Protein AF-A0A9X1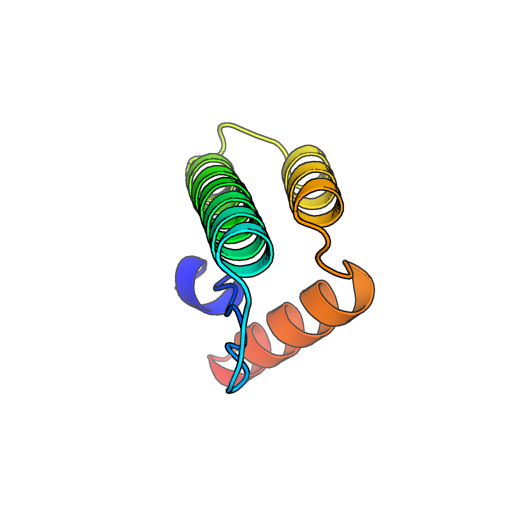GP90-F1 (afdb_monomer)

pLDDT: mean 83.22, std 7.97, range [57.22, 93.06]

Sequence (75 aa):
MIEQILETQIIICHSLSEDEIQDLIMREEISSLATQRFIKGEISFRDFLEFMEIAGINIDDYLQLANDNAQSIGF

Radius of gyration: 13.19 Å; Cα contacts (8 Å, |Δi|>4): 46; chains: 1; bounding box: 28×26×30 Å

Secondary structure (DSSP, 8-state):
-HHHHS---PPPPSS--HHHHHHHHHHHHHHHHHHHHHHTTSS-HHHHHHHHHHTT--HHHHHHHHHHHHHHTT-

Solvent-accessible surface area (backbone atoms only — not comparable to full-atom values): 4376 Å² total; per-residue (Å²): 109,70,65,68,28,68,61,81,82,84,86,83,68,91,88,68,52,73,68,55,50,51,51,53,51,52,26,48,53,44,42,53,51,36,50,53,35,37,78,72,63,76,42,52,73,66,57,35,50,54,42,33,47,73,41,69,44,59,62,69,64,48,53,50,51,28,49,53,41,34,45,75,76,73,96

Nearest PDB structures (foldseek):
  8ia0-assembly1_LR  TM=5.209E-01  e=3.538E+00  Thermochaetoides thermophila DSM 1495
  4kb2-assembly1_A  TM=5.001E-01  e=5.990E+00  Mycobacterium tuberculosis
  7f7p-assembly1_A  TM=4.148E-01  e=5.650E+00  Haemophilus parainfluenzae
  6o35-assembly1_B-2  TM=5.348E-01  e=9.022E+00  synthetic construct
  7f7p-assembly1_B  TM=4.212E-01  e=7.570E+00  Haemophilus parainfluenzae

Structure (mmCIF, N/CA/C/O backbone):
data_AF-A0A9X1GP90-F1
#
_entry.id   AF-A0A9X1GP90-F1
#
loop_
_atom_site.group_PDB
_atom_site.id
_atom_site.type_symbol
_atom_site.label_atom_id
_atom_site.label_alt_id
_atom_site.label_comp_id
_atom_site.label_asym_id
_atom_site.label_entity_id
_atom_site.label_seq_id
_atom_site.pdbx_PDB_ins_code
_atom_site.Cartn_x
_atom_site.Cartn_y
_atom_site.Cartn_z
_atom_site.occupancy
_atom_site.B_iso_or_equiv
_atom_site.auth_seq_id
_atom_site.auth_comp_id
_atom_site.auth_asym_id
_atom_site.auth_atom_id
_atom_site.pdbx_PDB_model_num
ATOM 1 N N . MET A 1 1 ? 0.579 -6.862 14.440 1.00 64.88 1 MET A N 1
ATOM 2 C CA . MET A 1 1 ? -0.716 -7.513 14.116 1.00 64.88 1 MET A CA 1
ATOM 3 C C . MET A 1 1 ? -1.370 -6.836 12.924 1.00 64.88 1 MET A C 1
ATOM 5 O O . MET A 1 1 ? -1.463 -7.481 11.897 1.00 64.88 1 MET A O 1
ATOM 9 N N . ILE A 1 2 ? -1.729 -5.546 12.991 1.00 72.38 2 ILE A N 1
ATOM 10 C CA . ILE A 1 2 ? -2.252 -4.833 11.807 1.00 72.38 2 ILE A CA 1
ATOM 11 C C . ILE A 1 2 ? -1.212 -4.708 10.679 1.00 72.38 2 ILE A C 1
ATOM 13 O O . ILE A 1 2 ? -1.555 -4.832 9.514 1.00 72.38 2 ILE A O 1
ATOM 17 N N . GLU A 1 3 ? 0.072 -4.588 11.033 1.00 71.62 3 GLU A N 1
ATOM 18 C CA . GLU A 1 3 ? 1.197 -4.619 10.082 1.00 71.62 3 GLU A CA 1
ATOM 19 C C . GLU A 1 3 ? 1.225 -5.894 9.230 1.00 71.62 3 GLU A C 1
ATOM 21 O O . GLU A 1 3 ? 1.550 -5.817 8.059 1.00 71.62 3 GLU A O 1
ATOM 26 N N . GLN A 1 4 ? 0.841 -7.045 9.795 1.00 69.06 4 GLN A N 1
ATOM 27 C CA . GLN A 1 4 ? 0.816 -8.330 9.080 1.00 69.06 4 GLN A CA 1
ATOM 28 C C . GLN A 1 4 ? -0.415 -8.467 8.182 1.00 69.06 4 GLN A C 1
ATOM 30 O O . GLN A 1 4 ? -0.383 -9.187 7.195 1.00 69.06 4 GLN A O 1
ATOM 35 N N . ILE A 1 5 ? -1.509 -7.784 8.529 1.00 74.06 5 ILE A N 1
ATOM 36 C CA . ILE A 1 5 ? -2.709 -7.740 7.689 1.00 74.06 5 ILE A CA 1
ATOM 37 C C . ILE A 1 5 ? -2.441 -6.898 6.441 1.00 74.06 5 ILE A C 1
ATOM 39 O O . ILE A 1 5 ? -2.847 -7.275 5.345 1.00 74.06 5 ILE A O 1
ATOM 43 N N . LEU A 1 6 ? -1.760 -5.767 6.634 1.00 77.38 6 LEU A N 1
ATOM 44 C CA . LEU A 1 6 ? -1.531 -4.745 5.616 1.00 77.38 6 LEU A CA 1
ATOM 45 C C . LEU A 1 6 ? -0.215 -4.925 4.846 1.00 77.38 6 LEU A C 1
ATOM 47 O O . LEU A 1 6 ? 0.100 -4.102 3.982 1.00 77.38 6 LEU A O 1
ATOM 51 N N . GLU A 1 7 ? 0.554 -5.968 5.161 1.00 74.75 7 GLU A N 1
ATOM 52 C CA . GLU A 1 7 ? 1.852 -6.235 4.550 1.00 74.75 7 GLU A CA 1
ATOM 53 C C . GLU A 1 7 ? 1.711 -6.376 3.032 1.00 74.75 7 GLU A C 1
ATOM 55 O O . GLU A 1 7 ? 0.896 -7.145 2.523 1.00 74.75 7 GLU A O 1
ATOM 60 N N . THR A 1 8 ? 2.507 -5.601 2.300 1.00 71.00 8 THR A N 1
ATOM 61 C CA . THR A 1 8 ? 2.496 -5.597 0.838 1.00 71.00 8 THR A CA 1
ATOM 62 C C . THR A 1 8 ? 3.739 -6.322 0.343 1.00 71.00 8 THR A C 1
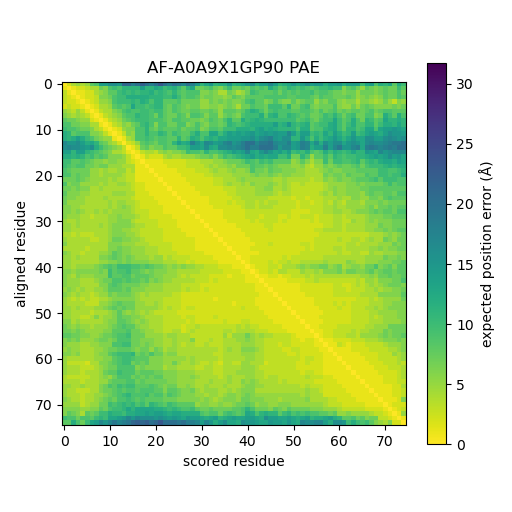ATOM 64 O O . THR A 1 8 ? 4.844 -6.031 0.792 1.00 71.00 8 THR A O 1
ATOM 67 N N . GLN A 1 9 ? 3.574 -7.279 -0.569 1.00 67.56 9 GLN A N 1
ATOM 68 C CA . GLN A 1 9 ? 4.693 -8.025 -1.144 1.00 67.56 9 GLN A CA 1
ATOM 69 C C . GLN A 1 9 ? 4.889 -7.643 -2.605 1.00 67.56 9 GLN A C 1
ATOM 71 O O . GLN A 1 9 ? 3.946 -7.666 -3.396 1.00 67.56 9 GLN A O 1
ATOM 76 N N . ILE A 1 10 ? 6.133 -7.344 -2.973 1.00 66.12 10 ILE A N 1
ATOM 77 C CA . ILE A 1 10 ? 6.513 -7.133 -4.366 1.00 66.12 10 ILE A CA 1
ATOM 78 C C . ILE A 1 10 ? 7.031 -8.443 -4.947 1.00 66.12 10 ILE A C 1
ATOM 80 O O . ILE A 1 10 ? 8.008 -9.017 -4.466 1.00 66.12 10 ILE A O 1
ATOM 84 N N . ILE A 1 11 ? 6.373 -8.913 -6.004 1.00 68.94 11 ILE A N 1
ATOM 85 C CA . ILE A 1 11 ? 6.769 -10.125 -6.720 1.00 68.94 11 ILE A CA 1
ATOM 86 C C . ILE A 1 11 ? 7.884 -9.767 -7.705 1.00 68.94 11 ILE A C 1
ATOM 88 O O . ILE A 1 11 ? 7.690 -8.966 -8.616 1.00 68.94 11 ILE A O 1
ATOM 92 N N . ILE A 1 12 ? 9.049 -10.393 -7.537 1.00 70.12 12 ILE A N 1
ATOM 93 C CA . ILE A 1 12 ? 10.213 -10.191 -8.403 1.00 70.12 12 ILE A CA 1
ATOM 94 C C . ILE A 1 12 ? 10.273 -11.331 -9.429 1.00 70.12 12 ILE A C 1
ATOM 96 O O . ILE A 1 12 ? 10.387 -12.504 -9.065 1.00 70.12 12 ILE A O 1
ATOM 100 N N . CYS A 1 13 ? 10.222 -11.000 -10.720 1.00 71.38 13 CYS A N 1
ATOM 101 C CA . CYS A 1 13 ? 10.402 -11.960 -11.812 1.00 71.38 13 CYS A CA 1
ATOM 102 C C . C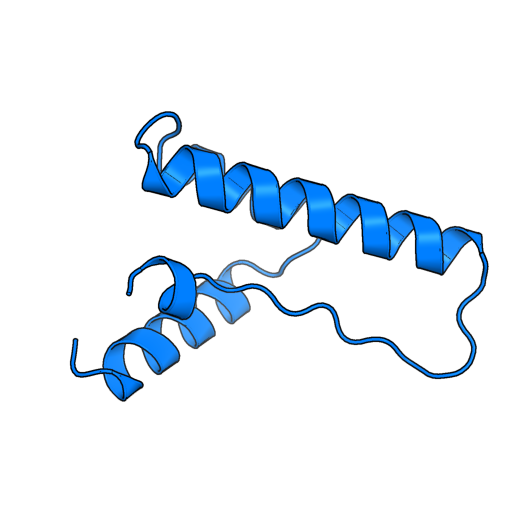YS A 1 13 ? 11.873 -12.048 -12.247 1.00 71.38 13 CYS A C 1
AT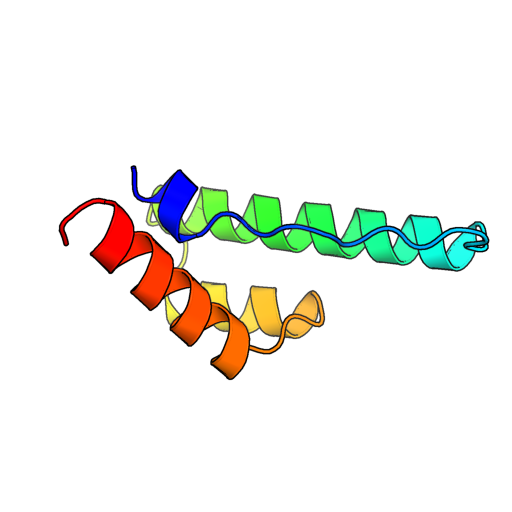OM 104 O O . CYS A 1 13 ? 12.669 -11.138 -12.027 1.00 71.38 13 CYS A O 1
ATOM 106 N N . HIS A 1 14 ? 12.258 -13.169 -12.860 1.00 63.16 14 HIS A N 1
ATOM 107 C CA . HIS A 1 14 ? 13.614 -13.337 -13.387 1.00 63.16 14 HIS A CA 1
ATOM 108 C C . HIS A 1 14 ? 13.730 -12.521 -14.684 1.00 63.16 14 HIS A C 1
ATOM 110 O O . HIS A 1 14 ? 12.840 -12.619 -15.525 1.00 63.16 14 HIS A O 1
ATOM 116 N N . SER A 1 15 ? 14.816 -11.749 -14.829 1.00 76.19 15 SER A N 1
ATOM 117 C CA . SER A 1 15 ? 15.089 -10.839 -15.963 1.00 76.19 15 SER A CA 1
ATOM 118 C C . SER A 1 15 ? 14.390 -9.470 -15.911 1.00 76.19 15 SER A C 1
ATOM 120 O O . SER A 1 15 ? 13.743 -9.076 -16.874 1.00 76.19 15 SER A O 1
ATOM 122 N N . LEU A 1 16 ? 14.572 -8.728 -14.816 1.00 80.44 16 LEU A N 1
ATOM 123 C CA . LEU A 1 16 ? 14.190 -7.313 -14.732 1.00 80.44 16 LEU A CA 1
ATOM 124 C C . LEU A 1 16 ? 15.335 -6.410 -15.208 1.00 80.44 16 LEU A C 1
ATOM 126 O O . LEU A 1 16 ? 16.506 -6.668 -14.916 1.00 80.44 16 LEU A O 1
ATOM 130 N N . SER A 1 17 ? 14.991 -5.351 -15.929 1.00 86.00 17 SER A N 1
ATOM 131 C CA . SER A 1 17 ? 15.887 -4.240 -16.250 1.00 86.00 17 SER A CA 1
ATOM 132 C C . SER A 1 17 ? 16.171 -3.371 -15.019 1.00 86.00 17 SER A C 1
ATOM 134 O O . SER A 1 17 ? 15.438 -3.413 -14.032 1.00 86.00 17 SER A O 1
ATOM 136 N N . GLU A 1 18 ? 17.233 -2.561 -15.065 1.00 86.06 18 GLU A N 1
ATOM 137 C CA . GLU A 1 18 ? 17.547 -1.621 -13.976 1.00 86.06 18 GLU A CA 1
ATOM 138 C C . GLU A 1 18 ? 16.398 -0.634 -13.722 1.00 86.06 18 GLU A C 1
ATOM 140 O O . GLU A 1 18 ? 16.078 -0.366 -12.567 1.00 86.06 18 GLU A O 1
ATOM 145 N N . ASP A 1 19 ? 15.731 -0.167 -14.781 1.00 86.50 19 ASP A N 1
ATOM 146 C CA . ASP A 1 19 ? 14.582 0.737 -14.681 1.00 86.50 19 ASP A CA 1
ATOM 147 C C . ASP A 1 19 ? 13.386 0.065 -13.988 1.00 86.50 19 ASP A C 1
ATOM 149 O O . ASP A 1 19 ? 12.752 0.663 -13.121 1.00 86.50 19 ASP A O 1
ATOM 153 N N . GLU A 1 20 ? 13.103 -1.201 -14.312 1.00 82.56 20 GLU A N 1
ATOM 154 C CA . GLU A 1 20 ? 12.045 -1.969 -13.643 1.00 82.56 20 GLU A CA 1
ATOM 155 C C . GLU A 1 20 ? 12.387 -2.237 -12.174 1.00 82.56 20 GLU A C 1
ATOM 157 O O . GLU A 1 20 ? 11.510 -2.177 -11.318 1.00 82.56 20 GLU A O 1
ATOM 162 N N . ILE A 1 21 ? 13.659 -2.491 -11.853 1.00 85.00 21 ILE A N 1
ATOM 163 C CA . ILE A 1 21 ? 14.107 -2.644 -10.463 1.00 85.00 21 ILE A CA 1
ATOM 164 C C . ILE A 1 21 ? 13.895 -1.339 -9.686 1.00 85.00 21 ILE A C 1
ATOM 166 O O . ILE A 1 21 ? 13.400 -1.381 -8.562 1.00 85.00 21 ILE A O 1
ATOM 170 N N . GLN A 1 22 ? 14.238 -0.187 -10.270 1.00 85.88 22 GLN A N 1
ATOM 171 C CA . GLN A 1 22 ? 14.028 1.119 -9.636 1.00 85.88 22 GLN A CA 1
ATOM 172 C C . GLN A 1 22 ? 12.544 1.416 -9.408 1.00 85.88 22 GLN A C 1
ATOM 174 O O . GLN A 1 22 ? 12.172 1.868 -8.326 1.00 85.88 22 GLN A O 1
ATOM 179 N N . ASP A 1 23 ? 11.690 1.117 -10.386 1.00 85.44 23 ASP A N 1
ATOM 180 C CA . ASP A 1 23 ? 10.242 1.281 -10.247 1.00 85.44 23 ASP A CA 1
ATOM 181 C C . ASP A 1 23 ? 9.681 0.393 -9.124 1.00 85.44 23 ASP A C 1
ATOM 183 O O . ASP A 1 23 ? 8.918 0.860 -8.280 1.00 85.44 23 ASP A O 1
ATOM 187 N N . LEU A 1 24 ? 10.124 -0.866 -9.041 1.00 84.50 24 LEU A N 1
ATOM 188 C CA . LEU A 1 24 ? 9.724 -1.782 -7.970 1.00 84.50 24 LEU A CA 1
ATOM 189 C C . LEU A 1 24 ? 10.181 -1.295 -6.589 1.00 84.50 24 LEU A C 1
ATOM 191 O O . LEU A 1 24 ? 9.391 -1.339 -5.649 1.00 84.50 24 LEU A O 1
ATOM 195 N N . ILE A 1 25 ? 11.412 -0.790 -6.464 1.00 85.88 25 ILE A N 1
ATOM 196 C CA . ILE A 1 25 ? 11.903 -0.195 -5.210 1.00 85.88 25 ILE A CA 1
ATOM 197 C C . ILE A 1 25 ? 11.040 1.007 -4.822 1.00 85.88 25 ILE A C 1
ATOM 199 O O . ILE A 1 25 ? 10.593 1.099 -3.684 1.00 85.88 25 ILE A O 1
ATOM 203 N N . MET A 1 26 ? 10.741 1.901 -5.767 1.00 87.06 26 MET A N 1
ATOM 204 C CA . MET A 1 26 ? 9.950 3.097 -5.478 1.00 87.06 26 MET A CA 1
ATOM 205 C C . MET A 1 26 ? 8.536 2.746 -4.996 1.00 87.06 26 MET A C 1
ATOM 207 O O . MET A 1 26 ? 8.024 3.356 -4.056 1.00 87.06 26 MET A O 1
ATOM 211 N N . ARG A 1 27 ? 7.901 1.739 -5.603 1.00 85.81 27 ARG A N 1
ATOM 212 C CA . ARG A 1 27 ? 6.585 1.248 -5.168 1.00 85.81 27 ARG A CA 1
ATOM 213 C C . ARG A 1 27 ? 6.637 0.637 -3.768 1.00 85.81 27 ARG A C 1
ATOM 215 O O . ARG A 1 27 ? 5.722 0.871 -2.977 1.00 85.81 27 ARG A O 1
ATOM 222 N N . GLU A 1 28 ? 7.709 -0.091 -3.445 1.00 86.38 28 GLU A N 1
ATOM 223 C CA . GLU A 1 28 ? 7.941 -0.647 -2.104 1.00 86.38 28 GLU A CA 1
ATOM 224 C C . GLU A 1 28 ? 7.998 0.471 -1.073 1.00 86.38 28 GLU A C 1
ATOM 226 O O . GLU A 1 28 ? 7.210 0.479 -0.127 1.00 86.38 28 GLU A O 1
ATOM 231 N N . GLU A 1 29 ? 8.833 1.476 -1.326 1.00 87.62 29 GLU A N 1
ATOM 232 C CA . GLU A 1 29 ? 9.038 2.592 -0.413 1.00 87.62 29 GLU A CA 1
ATOM 233 C C . GLU A 1 29 ? 7.741 3.373 -0.165 1.00 87.62 29 GLU A C 1
ATOM 235 O O . GLU A 1 29 ? 7.427 3.703 0.983 1.00 87.62 29 GLU A O 1
ATOM 240 N N . ILE A 1 30 ? 6.952 3.634 -1.217 1.00 88.56 30 ILE A N 1
ATOM 241 C CA . ILE A 1 30 ? 5.654 4.317 -1.099 1.00 88.56 30 ILE A CA 1
ATOM 242 C C . ILE A 1 30 ? 4.692 3.494 -0.236 1.00 88.56 30 ILE A C 1
ATOM 244 O O . ILE A 1 30 ? 4.107 4.030 0.710 1.00 88.56 30 ILE A O 1
ATOM 248 N N . SER A 1 31 ? 4.548 2.198 -0.527 1.00 87.50 31 SER A N 1
ATOM 249 C CA . SER A 1 31 ? 3.635 1.312 0.206 1.00 87.50 31 SER A CA 1
ATOM 250 C C . SER A 1 31 ? 4.039 1.156 1.680 1.00 87.50 31 SER A C 1
ATOM 252 O O . SER A 1 31 ? 3.204 1.263 2.586 1.00 87.50 31 SER A O 1
ATOM 254 N N . SER A 1 32 ? 5.337 1.013 1.945 1.00 87.56 32 SER A N 1
ATOM 255 C CA . SER A 1 32 ? 5.906 0.889 3.285 1.00 87.56 32 SER A CA 1
ATOM 256 C C . SER A 1 32 ? 5.682 2.166 4.098 1.00 87.56 32 SER A C 1
ATOM 258 O O . SER A 1 32 ? 5.165 2.126 5.221 1.00 87.56 32 SER A O 1
ATOM 260 N N . LEU A 1 33 ? 5.965 3.332 3.507 1.00 90.19 33 LEU A N 1
ATOM 261 C CA . LEU A 1 33 ? 5.763 4.623 4.159 1.00 90.19 33 LEU A CA 1
ATOM 262 C C . LEU A 1 33 ? 4.281 4.896 4.447 1.00 90.19 33 LEU A C 1
ATOM 264 O O . LEU A 1 33 ? 3.944 5.338 5.548 1.00 90.19 33 LEU A O 1
ATOM 268 N N . ALA A 1 34 ? 3.397 4.628 3.483 1.00 89.12 34 ALA A N 1
ATOM 269 C CA . ALA A 1 34 ? 1.957 4.801 3.647 1.00 89.12 34 ALA A CA 1
ATOM 270 C C . ALA A 1 34 ? 1.419 3.916 4.778 1.00 89.12 34 ALA A C 1
ATOM 272 O O . ALA A 1 34 ? 0.710 4.403 5.660 1.00 89.12 34 ALA A O 1
ATOM 273 N N . THR A 1 35 ? 1.835 2.648 4.817 1.00 88.69 35 THR A N 1
ATOM 274 C CA . THR A 1 35 ? 1.482 1.704 5.886 1.00 88.69 35 THR A CA 1
ATOM 275 C C . THR A 1 35 ? 1.925 2.217 7.252 1.00 88.69 35 THR A C 1
ATOM 277 O O . THR A 1 35 ? 1.117 2.294 8.178 1.00 88.69 35 THR A O 1
ATOM 280 N N . GLN A 1 36 ? 3.181 2.653 7.387 1.00 90.06 36 GLN A N 1
ATOM 281 C CA . GLN A 1 36 ? 3.685 3.180 8.657 1.00 90.06 36 GLN A CA 1
ATOM 282 C C . GLN A 1 36 ? 2.913 4.413 9.131 1.00 90.06 36 GLN A C 1
ATOM 284 O O . GLN A 1 36 ? 2.582 4.518 10.314 1.00 90.06 36 GLN A O 1
ATOM 289 N N . ARG A 1 37 ? 2.624 5.355 8.227 1.00 90.44 37 ARG A N 1
ATOM 290 C CA . ARG A 1 37 ? 1.874 6.572 8.564 1.00 90.44 37 ARG A CA 1
ATOM 291 C C . ARG A 1 37 ? 0.432 6.258 8.946 1.00 90.44 37 ARG A C 1
ATOM 293 O O . ARG A 1 37 ? -0.081 6.842 9.899 1.00 90.44 37 ARG A O 1
ATOM 300 N N . PHE A 1 38 ? -0.204 5.318 8.252 1.00 90.00 38 PHE A N 1
ATOM 301 C CA . PHE A 1 38 ? -1.569 4.898 8.554 1.00 90.00 38 PHE A CA 1
ATOM 302 C C . PHE A 1 38 ? -1.661 4.239 9.934 1.00 90.00 38 PHE A C 1
ATOM 304 O O . PHE A 1 38 ? -2.509 4.610 10.742 1.00 90.00 38 PHE A O 1
ATOM 311 N N . ILE A 1 39 ? -0.732 3.336 10.256 1.00 87.19 39 ILE A N 1
ATOM 312 C CA . ILE A 1 39 ? -0.695 2.637 11.551 1.00 87.19 39 ILE A CA 1
ATOM 313 C C . ILE A 1 39 ? -0.443 3.603 12.712 1.00 87.19 39 ILE A C 1
ATOM 31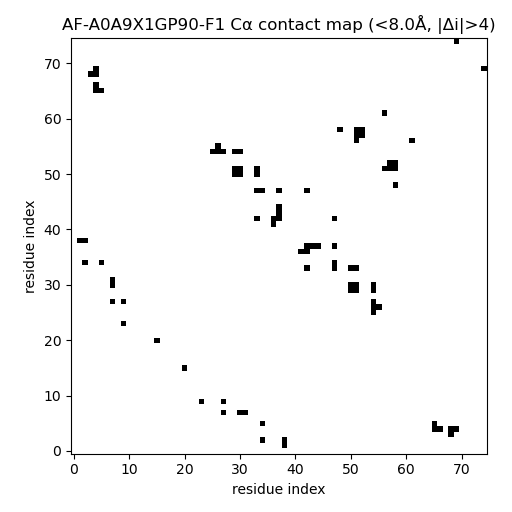5 O O . ILE A 1 39 ? -0.994 3.428 13.799 1.00 87.19 39 ILE A O 1
ATOM 319 N N . LYS A 1 40 ? 0.349 4.655 12.483 1.00 90.12 40 LYS A N 1
ATOM 320 C CA . LYS A 1 40 ? 0.554 5.743 13.452 1.00 90.12 40 LYS A CA 1
ATOM 321 C C . LYS A 1 40 ? -0.643 6.697 13.563 1.00 90.12 40 LYS A C 1
ATOM 323 O O . LYS A 1 40 ? -0.643 7.551 14.446 1.00 90.12 40 LYS A O 1
ATOM 328 N N . GLY A 1 41 ? -1.646 6.568 12.693 1.00 88.94 41 GLY A N 1
ATOM 329 C CA . GLY A 1 41 ? -2.801 7.464 12.622 1.00 88.94 41 GLY A CA 1
ATOM 330 C C . GLY A 1 41 ? -2.477 8.849 12.051 1.00 88.94 41 GLY A C 1
ATOM 331 O O . GLY A 1 41 ? -3.228 9.791 12.284 1.00 88.94 41 GLY A O 1
ATOM 332 N N . GLU A 1 42 ? -1.356 8.993 11.338 1.00 93.06 42 GLU A N 1
ATOM 333 C CA . GLU A 1 42 ? -0.912 10.261 10.739 1.00 93.06 42 GLU A CA 1
ATOM 334 C C . GLU A 1 42 ? -1.656 10.586 9.437 1.00 93.06 42 GLU A C 1
ATOM 336 O O . GLU A 1 42 ? -1.747 11.751 9.053 1.00 93.06 42 GLU A O 1
ATOM 341 N N . ILE A 1 43 ? -2.180 9.562 8.761 1.00 91.69 43 ILE A N 1
ATOM 342 C CA . ILE A 1 43 ? -2.983 9.686 7.542 1.00 91.69 43 ILE A CA 1
ATOM 343 C C . ILE A 1 43 ? -4.289 8.910 7.698 1.00 91.69 43 ILE A C 1
ATOM 345 O O . ILE A 1 43 ? -4.359 7.934 8.452 1.00 91.69 43 ILE A O 1
ATOM 349 N N . SER A 1 44 ? -5.337 9.339 6.997 1.00 92.25 44 SER A N 1
ATOM 350 C CA . SER A 1 44 ? -6.607 8.618 7.001 1.00 92.25 44 SER A CA 1
ATOM 351 C C . SER A 1 44 ? -6.518 7.336 6.167 1.00 92.25 44 SER A C 1
ATOM 353 O O . SER A 1 44 ? -5.625 7.172 5.336 1.00 92.25 44 SER A O 1
ATOM 355 N N . PHE A 1 45 ? -7.481 6.429 6.350 1.00 88.19 45 PHE A N 1
ATOM 356 C CA . PHE A 1 45 ? -7.570 5.226 5.516 1.00 88.19 45 PHE A CA 1
ATOM 357 C C . PHE A 1 45 ? -7.733 5.566 4.029 1.00 88.19 45 PHE A C 1
ATOM 359 O O . PHE A 1 45 ? -7.193 4.878 3.174 1.00 88.19 45 PHE A O 1
ATOM 366 N N . ARG A 1 46 ? -8.431 6.663 3.717 1.00 91.75 46 ARG A N 1
ATOM 367 C CA . ARG A 1 46 ? -8.573 7.134 2.340 1.00 91.75 46 ARG A CA 1
ATOM 368 C C . ARG A 1 46 ? -7.225 7.539 1.746 1.00 91.75 46 ARG A C 1
ATOM 370 O O . AR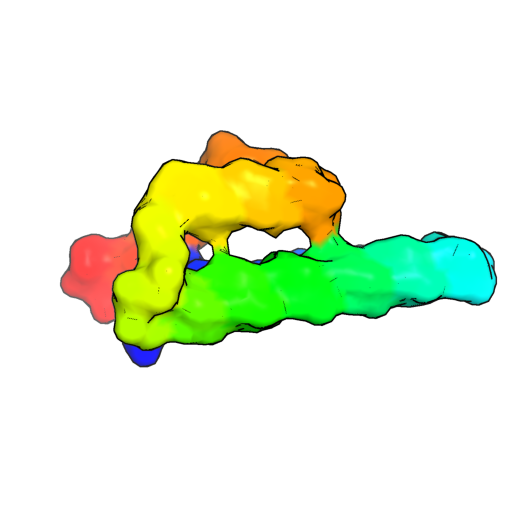G A 1 46 ? -6.895 7.075 0.664 1.00 91.75 46 ARG A O 1
ATOM 377 N N . ASP A 1 47 ? -6.454 8.350 2.468 1.00 90.88 47 ASP A N 1
ATOM 378 C CA . ASP A 1 47 ? -5.131 8.795 2.010 1.00 90.88 47 ASP A CA 1
ATOM 379 C C . ASP A 1 47 ? -4.199 7.594 1.803 1.00 90.88 47 ASP A C 1
ATOM 381 O O . ASP A 1 47 ? -3.448 7.529 0.838 1.00 90.88 47 ASP A O 1
ATOM 385 N N . PHE A 1 48 ? -4.281 6.609 2.699 1.00 90.25 48 PHE A N 1
ATOM 386 C CA . PHE A 1 48 ? -3.555 5.352 2.579 1.00 90.25 48 PHE A CA 1
ATOM 387 C C . PHE A 1 48 ? -3.885 4.605 1.277 1.00 90.25 48 PHE A C 1
ATOM 389 O O . PHE A 1 48 ? -2.964 4.218 0.560 1.00 90.25 48 PHE A O 1
ATOM 396 N N . LEU A 1 49 ? -5.170 4.443 0.940 1.00 88.88 49 LEU A N 1
ATOM 397 C CA . LEU A 1 49 ? -5.579 3.797 -0.312 1.00 88.88 49 LEU A CA 1
ATOM 398 C C . LEU A 1 49 ? -5.111 4.584 -1.542 1.00 88.88 49 LEU A C 1
ATOM 400 O O . LEU A 1 49 ? -4.640 3.980 -2.498 1.00 88.88 49 LEU A O 1
ATOM 404 N N . GLU A 1 50 ? -5.168 5.916 -1.496 1.00 91.25 50 GLU A N 1
ATOM 405 C CA . GLU A 1 50 ? -4.654 6.766 -2.577 1.00 91.25 50 GLU A CA 1
A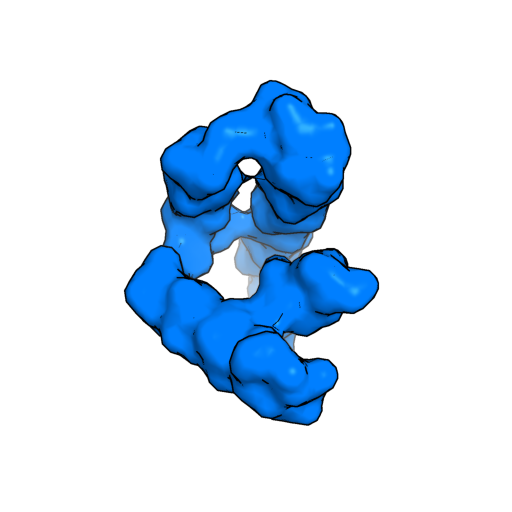TOM 406 C C . GLU A 1 50 ? -3.138 6.551 -2.783 1.00 91.25 50 GLU A C 1
ATOM 408 O O . GLU A 1 50 ? -2.679 6.435 -3.919 1.00 91.25 50 GLU A O 1
ATOM 413 N N . PHE A 1 51 ? -2.347 6.401 -1.712 1.00 90.00 51 PHE A N 1
ATOM 414 C CA . PHE A 1 51 ? -0.921 6.061 -1.835 1.00 90.00 51 PHE A CA 1
ATOM 415 C C . PHE A 1 51 ? -0.676 4.659 -2.400 1.00 90.00 51 PHE A C 1
ATOM 417 O O . PHE A 1 51 ? 0.268 4.474 -3.170 1.00 90.00 51 PHE A O 1
ATOM 424 N N . MET A 1 52 ? -1.513 3.683 -2.047 1.00 87.56 52 MET A N 1
ATOM 425 C CA . MET A 1 52 ? -1.413 2.330 -2.598 1.00 87.56 52 MET A CA 1
ATOM 426 C C . MET A 1 52 ? -1.720 2.312 -4.098 1.00 87.56 52 MET A C 1
ATOM 428 O O . MET A 1 52 ? -1.004 1.674 -4.870 1.00 87.56 52 MET A O 1
ATOM 432 N N . GLU A 1 53 ? -2.705 3.092 -4.537 1.00 88.38 53 GLU A N 1
ATOM 433 C CA . GLU A 1 53 ? -3.026 3.249 -5.955 1.00 88.38 53 GLU A CA 1
ATOM 434 C C . GLU A 1 53 ? -1.870 3.918 -6.721 1.00 88.38 53 GLU A C 1
ATOM 436 O O . GLU A 1 53 ? -1.501 3.467 -7.807 1.00 88.38 53 GLU A O 1
ATOM 441 N N . ILE A 1 54 ? -1.215 4.927 -6.126 1.00 87.94 54 ILE A N 1
ATOM 442 C CA . ILE A 1 54 ? -0.008 5.566 -6.688 1.00 87.94 54 ILE A CA 1
ATOM 443 C C . ILE A 1 54 ? 1.155 4.570 -6.813 1.00 87.94 54 ILE A C 1
ATOM 445 O O . ILE A 1 54 ? 1.887 4.606 -7.801 1.00 87.94 54 ILE A O 1
A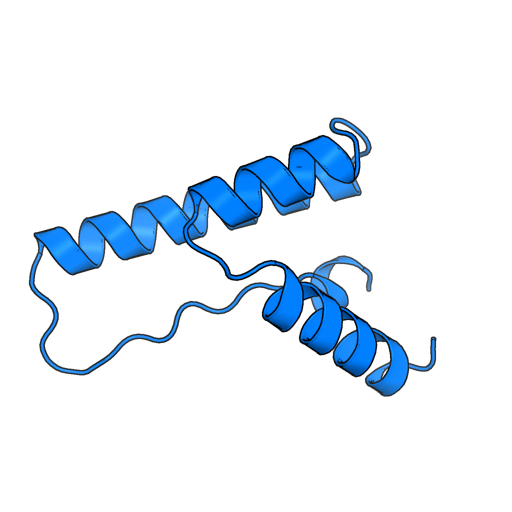TOM 449 N N . ALA A 1 55 ? 1.314 3.657 -5.851 1.00 85.00 55 ALA A N 1
ATOM 450 C CA . ALA A 1 55 ? 2.294 2.570 -5.919 1.00 85.00 55 ALA A CA 1
ATOM 451 C C . ALA A 1 55 ? 1.924 1.481 -6.954 1.00 85.00 55 ALA A C 1
ATOM 453 O O . ALA A 1 55 ? 2.631 0.482 -7.098 1.00 85.00 55 ALA A O 1
ATOM 454 N N . GLY A 1 56 ? 0.825 1.653 -7.695 1.00 83.69 56 GLY A N 1
ATOM 455 C CA . GLY A 1 56 ? 0.366 0.713 -8.711 1.00 83.69 56 GLY A CA 1
ATOM 456 C C . GLY A 1 56 ? -0.211 -0.575 -8.127 1.00 83.69 56 GLY A C 1
ATOM 457 O O . GLY A 1 56 ? -0.206 -1.601 -8.808 1.00 83.69 56 GLY A O 1
ATOM 458 N N . ILE A 1 57 ? -0.673 -0.539 -6.876 1.00 83.88 57 ILE A N 1
ATOM 459 C CA . ILE A 1 57 ? -1.344 -1.659 -6.220 1.00 83.88 57 ILE A CA 1
ATOM 460 C C . ILE A 1 57 ? -2.829 -1.596 -6.568 1.00 83.88 57 ILE A C 1
ATOM 462 O O . ILE A 1 57 ? -3.471 -0.554 -6.440 1.00 83.88 57 ILE A O 1
ATOM 466 N N . ASN A 1 58 ? -3.389 -2.729 -6.992 1.00 86.62 58 ASN A N 1
ATOM 467 C CA . ASN A 1 58 ? -4.828 -2.843 -7.177 1.00 86.62 58 ASN A CA 1
ATOM 468 C C . ASN A 1 58 ? -5.517 -2.864 -5.807 1.00 86.62 58 ASN A C 1
ATOM 470 O O . ASN A 1 58 ? -5.323 -3.793 -5.022 1.00 86.62 58 ASN A O 1
ATOM 474 N N . ILE A 1 59 ? -6.325 -1.840 -5.536 1.00 87.38 59 ILE A N 1
ATOM 475 C CA . ILE A 1 59 ? -7.001 -1.665 -4.251 1.00 87.38 59 ILE A CA 1
ATOM 476 C C . ILE A 1 59 ? -8.000 -2.787 -3.968 1.00 87.38 59 ILE A C 1
ATOM 478 O O . ILE A 1 59 ? -8.071 -3.244 -2.830 1.00 87.38 59 ILE A O 1
ATOM 482 N N . ASP A 1 60 ? -8.730 -3.268 -4.974 1.00 88.19 60 ASP A N 1
ATOM 483 C CA . ASP A 1 60 ? -9.723 -4.327 -4.771 1.00 88.19 60 ASP A CA 1
ATOM 484 C C . ASP A 1 60 ? -9.044 -5.638 -4.349 1.00 88.19 60 ASP A C 1
ATOM 486 O O . ASP A 1 60 ? -9.417 -6.241 -3.338 1.00 88.19 60 ASP A O 1
ATOM 490 N N . ASP A 1 61 ? -7.983 -6.024 -5.066 1.00 86.06 61 ASP A N 1
ATOM 491 C CA . ASP A 1 61 ? -7.186 -7.215 -4.750 1.00 86.06 61 ASP A CA 1
ATOM 492 C C . ASP A 1 61 ? -6.512 -7.076 -3.376 1.00 86.06 61 ASP A C 1
ATOM 494 O O . ASP A 1 61 ? -6.485 -8.018 -2.582 1.00 86.06 61 ASP A O 1
ATOM 498 N N . TYR A 1 62 ? -5.999 -5.880 -3.072 1.00 86.56 62 TYR A N 1
ATOM 499 C CA . TYR A 1 62 ? -5.358 -5.580 -1.797 1.00 86.56 62 TYR A CA 1
ATOM 500 C C . TYR A 1 62 ? -6.327 -5.703 -0.618 1.00 86.56 62 TYR A C 1
ATOM 502 O O . TYR A 1 62 ? -5.999 -6.331 0.386 1.00 86.56 62 TYR A O 1
ATOM 510 N N . LEU A 1 63 ? -7.529 -5.133 -0.726 1.00 87.38 63 LEU A N 1
ATOM 511 C CA . LEU A 1 63 ? -8.539 -5.203 0.332 1.00 87.38 63 LEU A CA 1
ATOM 512 C C . LEU A 1 63 ? -9.020 -6.633 0.558 1.00 87.38 63 LEU A C 1
ATOM 514 O O . LEU A 1 63 ? -9.244 -7.027 1.704 1.00 87.38 63 LEU A O 1
ATOM 518 N N . GLN A 1 64 ? -9.153 -7.413 -0.514 1.00 87.88 64 GLN A N 1
ATOM 519 C CA . GLN A 1 64 ? -9.502 -8.822 -0.405 1.00 87.88 64 GLN A CA 1
ATOM 520 C C . GLN A 1 64 ? -8.403 -9.607 0.321 1.00 87.88 64 GLN A C 1
ATOM 522 O O . GLN A 1 64 ? -8.698 -10.319 1.279 1.00 87.88 64 GLN A O 1
ATOM 527 N N . LEU A 1 65 ? -7.139 -9.405 -0.055 1.00 86.06 65 LEU A N 1
ATOM 528 C CA . LEU A 1 65 ? -5.996 -10.041 0.600 1.00 86.06 65 LEU A CA 1
ATOM 529 C C . LEU A 1 65 ? -5.864 -9.623 2.072 1.00 86.06 65 LEU A C 1
ATOM 531 O O . LEU A 1 65 ? -5.645 -10.467 2.937 1.00 86.06 65 LEU A O 1
ATOM 535 N N . ALA A 1 66 ? -6.060 -8.342 2.383 1.00 84.06 66 ALA A N 1
ATOM 536 C CA . ALA A 1 66 ? -6.071 -7.849 3.756 1.00 84.06 66 ALA A CA 1
ATOM 537 C C . ALA A 1 66 ? -7.208 -8.484 4.577 1.00 84.06 66 ALA A C 1
ATOM 539 O O . ALA A 1 66 ? -7.012 -8.862 5.733 1.00 84.06 66 ALA A O 1
ATOM 540 N N . ASN A 1 67 ? -8.392 -8.654 3.988 1.00 85.88 67 ASN A N 1
ATOM 541 C CA . ASN A 1 67 ? -9.500 -9.340 4.644 1.00 85.88 67 ASN A CA 1
ATOM 542 C C . ASN A 1 67 ? -9.190 -10.826 4.896 1.00 85.88 67 ASN A C 1
ATOM 544 O O . ASN A 1 67 ? -9.439 -11.325 5.993 1.00 85.88 67 ASN A O 1
ATOM 548 N N . ASP A 1 68 ? -8.598 -11.519 3.926 1.00 86.25 68 ASP A N 1
ATOM 549 C CA . ASP A 1 68 ? -8.198 -12.923 4.072 1.00 86.25 68 ASP A CA 1
ATOM 550 C C . ASP A 1 68 ? -7.113 -13.083 5.151 1.00 86.25 68 ASP A C 1
ATOM 552 O O . ASP A 1 68 ? -7.187 -13.980 5.998 1.00 86.25 68 ASP A O 1
ATOM 556 N N . ASN A 1 69 ? -6.148 -12.159 5.194 1.00 83.50 69 ASN A N 1
ATOM 557 C CA . ASN A 1 69 ? -5.129 -12.101 6.239 1.00 83.50 69 ASN A CA 1
ATOM 558 C C . ASN A 1 69 ? -5.754 -11.882 7.621 1.00 83.50 69 ASN A C 1
ATOM 560 O O . ASN A 1 69 ? -5.379 -12.570 8.571 1.00 83.50 69 ASN A O 1
ATOM 564 N N . ALA A 1 70 ? -6.719 -10.962 7.738 1.00 82.81 70 ALA A N 1
ATOM 565 C CA . ALA A 1 70 ? -7.443 -10.701 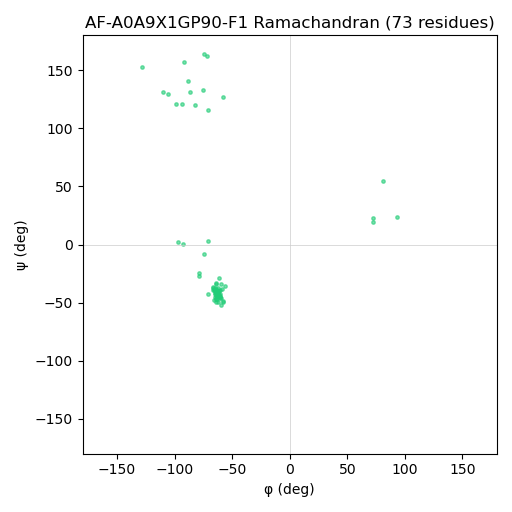8.980 1.00 82.81 70 ALA A CA 1
ATOM 566 C C . ALA A 1 70 ? -8.188 -11.952 9.478 1.00 82.81 70 ALA A C 1
ATOM 568 O O . ALA A 1 70 ? -8.031 -12.331 10.642 1.00 82.81 70 ALA A O 1
ATOM 569 N N . GLN A 1 71 ? -8.891 -12.655 8.587 1.00 85.25 71 GLN A N 1
ATOM 570 C CA . GLN A 1 71 ? -9.575 -13.908 8.920 1.00 85.25 71 GLN A CA 1
ATOM 571 C C . GLN A 1 71 ? -8.596 -15.009 9.337 1.00 85.25 71 GLN A C 1
ATOM 573 O O . GLN A 1 71 ? -8.844 -15.730 10.306 1.00 85.25 71 GLN A O 1
ATOM 578 N N . SER A 1 72 ? -7.450 -15.122 8.656 1.00 81.56 72 SER A N 1
ATOM 579 C CA . SER A 1 72 ? -6.417 -16.113 8.977 1.00 81.56 72 SER A CA 1
ATOM 580 C C . SER A 1 72 ? -5.834 -15.937 10.380 1.00 81.56 72 SER A C 1
ATOM 582 O O . SER A 1 72 ? -5.381 -16.915 10.978 1.00 81.56 72 SER A O 1
ATOM 584 N N . ILE A 1 73 ? -5.812 -14.712 10.908 1.00 78.62 73 ILE A N 1
ATOM 585 C CA . ILE A 1 73 ? -5.326 -14.427 12.264 1.00 78.62 73 ILE A CA 1
ATOM 586 C C . ILE A 1 73 ? -6.457 -14.325 13.304 1.00 78.62 73 ILE A C 1
ATOM 588 O O . ILE A 1 73 ? -6.175 -14.094 14.481 1.00 78.62 73 ILE A O 1
ATOM 592 N N . GLY A 1 74 ? -7.711 -14.549 12.895 1.00 73.50 74 GLY A N 1
ATOM 593 C CA . GLY A 1 74 ? -8.872 -14.678 13.779 1.00 73.50 74 GLY A CA 1
ATOM 594 C C . GLY A 1 74 ? -9.663 -13.393 14.046 1.00 73.50 74 GLY A C 1
ATOM 595 O O . GLY A 1 74 ? -10.320 -13.323 15.088 1.00 73.50 74 GLY A O 1
ATOM 596 N N . PHE A 1 75 ? -9.590 -12.401 13.152 1.00 57.22 75 PHE A N 1
ATOM 597 C CA . PHE A 1 75 ? -10.477 -11.228 13.144 1.00 57.22 75 PHE A CA 1
ATOM 598 C C . PHE A 1 75 ? -11.697 -11.423 12.239 1.00 57.22 75 PHE A C 1
ATOM 600 O O . PHE A 1 75 ? -11.584 -12.140 11.219 1.00 57.22 75 PHE A O 1
#

Foldseek 3Di:
DLCQLQPDDDDDDPDDDPVRVVLSVVLVVLLVVLSVCVVVVVDDPVVSLVSNVVSVHDSVVSVVSSVVSCVVVPD

Mean predicted aligned error: 5.6 Å